Protein AF-A0A5K0VPU4-F1 (afdb_monomer_lite)

Organism: NCBI:txid210225

Foldseek 3Di:
DPDPPVVVVVVVVVVVVVVVVVVVLVPDPVNVDPPPPPPPDDDDDDDDDDDDDPPPPPPVVVVVVVVVVVVVVVVCLCVDLQAPPHPPHPPVQFDADDDFWTKGDDPDDDPDPPDIDIGTND

pLDDT: mean 76.56, std 18.27, range [42.34, 97.25]

Secondary structure (DSSP, 8-state):
--SHHHHHHHHHHHHHHHHHHHHHHHH-GGGS-GGGSS-----------PPP--TTHHHHHHHHHHHHHHHHHHHHHHH-SS-TT-TTS-GGGEEEE-SSEEEE--SS--SSTT--EEEE--

Radius of gyration: 24.38 Å; chains: 1; bounding box: 60×43×48 Å

Structure (mmCIF, N/CA/C/O backbone):
data_AF-A0A5K0VPU4-F1
#
_entry.id   AF-A0A5K0VPU4-F1
#
loop_
_atom_site.group_PDB
_atom_site.id
_atom_site.type_symbol
_atom_site.label_atom_id
_atom_site.label_alt_id
_atom_site.label_comp_id
_atom_site.label_asym_id
_atom_site.label_entity_id
_atom_site.label_seq_id
_atom_site.pdbx_PDB_ins_code
_atom_site.Cartn_x
_atom_site.Cartn_y
_atom_site.Cartn_z
_atom_site.occupancy
_atom_site.B_iso_or_equiv
_atom_site.auth_seq_id
_atom_site.auth_comp_id
_atom_site.auth_asym_id
_atom_site.auth_atom_id
_atom_site.pdbx_PDB_model_num
ATOM 1 N N . SER A 1 1 ? -10.140 28.890 -4.305 1.00 42.34 1 SER A N 1
ATOM 2 C CA . SER A 1 1 ? -9.793 27.655 -3.563 1.00 42.34 1 SER A CA 1
ATOM 3 C C . SER A 1 1 ? -10.325 27.715 -2.125 1.00 42.34 1 SER A C 1
ATOM 5 O O . SER A 1 1 ? -9.549 27.766 -1.183 1.00 42.34 1 SER A O 1
ATOM 7 N N . GLY A 1 2 ? -11.655 27.727 -1.938 1.00 45.38 2 GLY A N 1
ATOM 8 C CA . GLY A 1 2 ? -12.285 27.970 -0.622 1.00 45.38 2 GLY A CA 1
ATOM 9 C C . GLY A 1 2 ? -13.426 27.021 -0.226 1.00 45.38 2 GLY A C 1
ATOM 10 O O . GLY A 1 2 ? -14.090 27.275 0.768 1.00 45.38 2 GLY A O 1
ATOM 11 N N . LEU A 1 3 ? -13.671 25.939 -0.977 1.00 50.12 3 LEU A N 1
ATOM 12 C CA . LEU A 1 3 ? -14.838 25.061 -0.771 1.00 50.12 3 LEU A CA 1
ATOM 13 C C . LEU A 1 3 ? -14.543 23.772 0.021 1.00 50.12 3 LEU A C 1
ATOM 15 O O . LEU A 1 3 ? -15.461 23.031 0.340 1.00 50.12 3 LEU A O 1
ATOM 19 N N . THR A 1 4 ? -13.285 23.483 0.363 1.00 55.38 4 THR A N 1
ATOM 20 C CA . THR A 1 4 ? -12.908 22.217 1.023 1.00 55.38 4 THR A CA 1
ATOM 21 C C . THR A 1 4 ? -12.940 22.280 2.550 1.00 55.38 4 THR A C 1
ATOM 23 O O . THR A 1 4 ? -13.161 21.261 3.200 1.00 55.38 4 THR A O 1
ATOM 26 N N . GLN A 1 5 ? -12.755 23.457 3.155 1.00 48.22 5 GLN A N 1
ATOM 27 C CA . GLN A 1 5 ? -12.666 23.578 4.616 1.00 48.22 5 GLN A CA 1
ATOM 28 C C . GLN A 1 5 ? -14.025 23.431 5.315 1.00 48.22 5 GLN A C 1
ATOM 30 O O . GLN A 1 5 ? -14.100 22.820 6.381 1.00 48.22 5 GLN A O 1
ATOM 35 N N . THR A 1 6 ? -15.104 23.925 4.706 1.00 52.66 6 THR A N 1
ATOM 36 C CA . THR A 1 6 ? -16.468 23.847 5.254 1.00 52.66 6 THR A CA 1
ATOM 37 C C . THR A 1 6 ? -17.004 22.416 5.261 1.00 52.66 6 THR A C 1
ATOM 39 O O . THR A 1 6 ? -17.525 21.971 6.282 1.00 52.66 6 THR A O 1
ATOM 42 N N . SER A 1 7 ? -16.791 21.649 4.188 1.00 55.78 7 SER A N 1
ATOM 43 C CA . SER A 1 7 ? -17.226 20.246 4.107 1.00 55.78 7 SER A CA 1
ATOM 44 C C . SER A 1 7 ? -16.490 19.328 5.091 1.00 55.78 7 SER A C 1
ATOM 46 O O . SER A 1 7 ? -17.087 18.406 5.642 1.00 55.78 7 SER A O 1
ATOM 48 N N . ILE A 1 8 ? -15.205 19.588 5.362 1.00 55.34 8 ILE A N 1
ATOM 49 C CA . ILE A 1 8 ? -14.427 18.835 6.362 1.00 55.34 8 ILE A CA 1
ATOM 50 C C . ILE A 1 8 ? -14.929 19.143 7.781 1.00 55.34 8 ILE A C 1
ATOM 52 O O . ILE A 1 8 ? -15.023 18.243 8.614 1.00 55.34 8 ILE A O 1
ATOM 56 N N . GLN A 1 9 ? -15.276 20.402 8.067 1.00 54.19 9 GLN A N 1
ATOM 57 C CA . GLN A 1 9 ? -15.822 20.797 9.369 1.00 54.19 9 GLN A CA 1
ATOM 58 C C . GLN A 1 9 ? -17.228 20.236 9.611 1.00 54.19 9 GLN A C 1
ATOM 60 O O . GLN A 1 9 ? -17.505 19.797 10.726 1.00 54.19 9 GLN A O 1
ATOM 65 N N . GLN A 1 10 ? -18.080 20.195 8.580 1.00 55.66 10 GLN A N 1
ATOM 66 C CA . GLN A 1 10 ? -19.412 19.582 8.647 1.00 55.66 10 GLN A CA 1
ATOM 67 C C . GLN A 1 10 ? -19.324 18.075 8.919 1.00 55.66 10 GLN A C 1
ATOM 69 O O . GLN A 1 10 ? -19.886 17.619 9.912 1.00 55.66 10 GLN A O 1
ATOM 74 N N . LYS A 1 11 ? -18.502 17.330 8.161 1.00 54.78 11 LYS A N 1
ATOM 75 C CA . LYS A 1 11 ? -18.262 15.895 8.417 1.00 54.78 11 LYS A CA 1
ATOM 76 C C . LYS A 1 11 ? -17.738 15.629 9.825 1.00 54.78 11 LYS A C 1
ATOM 78 O O . LYS A 1 11 ? -18.211 14.734 10.514 1.00 54.78 11 LYS A O 1
ATOM 83 N N . LYS A 1 12 ? -16.792 16.446 10.295 1.00 55.16 12 LYS A N 1
ATOM 84 C CA . LYS A 1 12 ? -16.242 16.309 11.648 1.00 55.16 12 LYS A CA 1
ATOM 85 C C . LYS A 1 12 ? -17.295 16.594 12.722 1.00 55.16 12 LYS A C 1
ATOM 87 O O . LYS A 1 12 ? -17.230 16.006 13.796 1.00 55.16 12 LYS A O 1
ATOM 92 N N . ALA A 1 13 ? -18.242 17.502 12.484 1.00 59.53 13 ALA A N 1
ATOM 93 C CA . ALA A 1 13 ? -19.331 17.780 13.419 1.00 59.53 13 ALA A CA 1
ATOM 94 C C . ALA A 1 13 ? -20.344 16.622 13.473 1.00 59.53 13 ALA A C 1
ATOM 96 O O . ALA A 1 13 ? -20.706 16.208 14.573 1.00 59.53 13 ALA A O 1
ATOM 97 N N . GLU A 1 14 ? -20.720 16.066 12.319 1.00 58.53 14 GLU A N 1
ATOM 98 C CA . GLU A 1 14 ? -21.613 14.902 12.192 1.00 58.53 14 GLU A CA 1
ATOM 99 C C . GLU A 1 14 ? -21.016 13.646 12.848 1.00 58.53 14 GLU A C 1
ATOM 101 O O . GLU A 1 14 ? -21.651 13.050 13.717 1.00 58.53 14 GLU A O 1
ATOM 106 N N . GLU A 1 15 ? -19.740 13.334 12.585 1.00 60.31 15 GLU A N 1
ATOM 107 C CA . GLU A 1 15 ? -19.024 12.213 13.224 1.00 60.31 15 GLU A CA 1
ATOM 108 C C . GLU A 1 15 ? -19.026 12.294 14.759 1.00 60.31 15 GLU A C 1
ATOM 110 O O . GLU A 1 15 ? -19.011 11.276 15.456 1.00 60.31 15 GLU A O 1
ATOM 115 N N . ASN A 1 16 ? -19.037 13.507 15.320 1.00 72.06 16 ASN A N 1
ATOM 116 C CA . ASN A 1 16 ? -19.116 13.677 16.766 1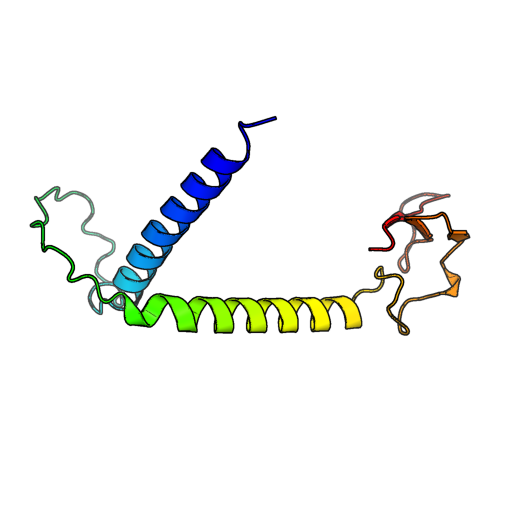.00 72.06 16 ASN A CA 1
ATOM 117 C C . ASN A 1 16 ? -20.527 13.388 17.298 1.00 72.06 16 ASN A C 1
ATOM 119 O O . ASN A 1 16 ? -20.637 12.812 18.382 1.00 72.06 16 ASN A O 1
ATOM 123 N N . VAL A 1 17 ? -21.588 13.750 16.569 1.00 79.88 17 VAL A N 1
ATOM 124 C CA . VAL A 1 17 ? -22.978 13.471 16.972 1.00 79.88 17 VAL A CA 1
ATOM 125 C C . VAL A 1 17 ? -23.229 11.964 16.992 1.00 79.88 17 VAL A C 1
ATOM 127 O O . VAL A 1 17 ? -23.663 11.441 18.023 1.00 79.88 17 VAL A O 1
ATOM 130 N N . ASP A 1 18 ? -22.844 11.261 15.927 1.00 85.75 18 ASP A N 1
ATOM 131 C CA . ASP A 1 18 ? -23.023 9.810 15.807 1.00 85.75 18 ASP A CA 1
ATOM 132 C C . ASP A 1 18 ? -22.237 9.052 16.878 1.00 85.75 18 ASP A C 1
ATOM 134 O O . ASP A 1 18 ? -22.765 8.170 17.556 1.00 85.75 18 ASP A O 1
ATOM 138 N N . MET A 1 19 ? -20.985 9.450 17.124 1.00 84.69 19 MET A N 1
ATOM 139 C CA . MET A 1 19 ? -20.156 8.872 18.185 1.00 84.69 19 MET A CA 1
ATOM 140 C C . MET A 1 19 ? -20.776 9.066 19.578 1.00 84.69 19 MET A C 1
ATOM 142 O O . MET A 1 19 ? -20.669 8.189 20.441 1.00 84.69 19 MET A O 1
ATOM 146 N N . HIS A 1 20 ? -21.399 10.219 19.834 1.00 84.44 20 HIS A N 1
ATOM 147 C CA . HIS A 1 20 ? -22.081 10.488 21.099 1.00 84.44 20 HIS A CA 1
ATOM 148 C C . HIS A 1 20 ? -23.353 9.646 21.256 1.00 84.44 20 HIS A C 1
ATOM 150 O O . HIS A 1 20 ? -23.582 9.105 22.342 1.00 84.44 20 HIS A O 1
ATOM 156 N N . LEU A 1 21 ? -24.138 9.498 20.187 1.00 87.75 21 LEU A N 1
ATOM 157 C CA . LEU A 1 21 ? -25.320 8.641 20.161 1.00 87.75 21 LEU A CA 1
ATOM 158 C C . LEU A 1 21 ? -24.943 7.168 20.373 1.00 87.75 21 LEU A C 1
ATOM 160 O O . LEU A 1 21 ? -25.465 6.536 21.292 1.00 87.75 21 LEU A O 1
ATOM 164 N N . ALA A 1 22 ? -23.967 6.655 19.618 1.00 88.19 22 ALA A N 1
ATOM 165 C CA . ALA A 1 22 ? -23.480 5.281 19.728 1.00 88.19 22 ALA A CA 1
ATOM 166 C C . ALA A 1 22 ? -23.001 4.956 21.151 1.00 88.19 22 ALA A C 1
ATOM 168 O O . ALA A 1 22 ? -23.402 3.948 21.731 1.00 88.19 22 ALA A O 1
ATOM 169 N N . LYS A 1 23 ? -22.220 5.847 21.780 1.00 85.56 23 LYS A N 1
ATOM 170 C CA . LYS A 1 23 ? -21.793 5.672 23.181 1.00 85.56 23 LYS A CA 1
ATOM 171 C C . LYS A 1 23 ? -22.970 5.599 24.150 1.00 85.56 23 LYS A C 1
ATOM 173 O O . LYS A 1 23 ? -22.929 4.799 25.083 1.00 85.56 23 LYS A O 1
ATOM 178 N N . LYS A 1 24 ? -24.001 6.426 23.949 1.00 86.56 24 LYS A N 1
ATOM 179 C CA . LYS A 1 24 ? -25.201 6.435 24.796 1.00 86.56 24 LYS A CA 1
ATOM 180 C C . LYS A 1 24 ? -25.986 5.129 24.653 1.00 86.56 24 LYS A C 1
ATOM 182 O O . LYS A 1 24 ? -26.399 4.573 25.667 1.00 86.56 24 LYS A O 1
ATOM 187 N N . ILE A 1 25 ? -26.131 4.623 23.427 1.00 86.06 25 ILE A N 1
ATOM 188 C CA . ILE A 1 25 ? -26.781 3.336 23.141 1.00 86.06 25 ILE A CA 1
ATOM 189 C C . ILE A 1 25 ? -25.997 2.190 23.799 1.00 86.06 25 ILE A C 1
ATOM 191 O O . ILE A 1 25 ? -26.567 1.443 24.585 1.00 86.06 25 ILE A O 1
ATOM 195 N N . MET A 1 26 ? -24.678 2.111 23.587 1.00 84.00 26 MET A N 1
ATOM 196 C CA . MET A 1 26 ? -23.824 1.053 24.153 1.00 84.00 26 MET A CA 1
ATOM 197 C C . MET A 1 26 ? -23.816 1.013 25.692 1.00 84.00 26 MET A C 1
ATOM 199 O O . MET A 1 26 ? -23.651 -0.048 26.298 1.00 84.00 26 MET A O 1
ATOM 203 N N . GLN A 1 27 ? -23.937 2.172 26.347 1.00 83.38 27 GLN A N 1
ATOM 204 C CA . GLN A 1 27 ? -23.944 2.264 27.810 1.00 83.38 27 GLN A CA 1
ATOM 205 C C . GLN A 1 27 ? -25.317 1.969 28.419 1.00 83.38 27 GLN A C 1
ATOM 207 O O . GLN A 1 27 ? -25.381 1.560 29.583 1.00 83.38 27 GLN A O 1
ATOM 212 N N . ASN A 1 28 ? -26.404 2.152 27.664 1.00 82.62 28 ASN A N 1
ATOM 213 C CA . ASN A 1 28 ? -27.747 1.911 28.169 1.00 82.62 28 ASN A CA 1
ATOM 214 C C . ASN A 1 28 ? -27.990 0.402 28.338 1.00 82.62 28 ASN A C 1
ATOM 216 O O . ASN A 1 28 ? -27.882 -0.383 27.399 1.00 82.62 28 ASN A O 1
ATOM 220 N N . LYS A 1 29 ? -28.328 -0.008 29.565 1.00 74.31 29 LYS A N 1
ATOM 221 C CA . LYS A 1 29 ? -28.591 -1.410 29.918 1.00 74.31 29 LYS A CA 1
ATOM 222 C C . LYS A 1 29 ? -29.843 -1.972 29.235 1.00 74.31 29 LYS A C 1
ATOM 224 O O . LYS A 1 29 ? -29.908 -3.181 29.067 1.00 74.31 29 LYS A O 1
ATOM 229 N N . GLN A 1 30 ? -30.780 -1.117 28.813 1.00 74.56 30 GLN A N 1
ATOM 230 C CA . GLN A 1 30 ? -31.999 -1.527 28.100 1.00 74.56 30 GLN A CA 1
ATOM 231 C C . GLN A 1 30 ? -31.710 -2.146 26.725 1.00 74.56 30 GLN A C 1
ATOM 233 O O . GLN A 1 30 ? -32.470 -2.985 26.269 1.00 74.56 30 GLN A O 1
ATOM 238 N N . TYR A 1 31 ? -30.587 -1.789 26.094 1.00 66.44 31 TYR A N 1
ATOM 239 C CA . TYR A 1 31 ? -30.178 -2.347 24.800 1.00 66.44 31 TYR A CA 1
ATOM 240 C C . TYR A 1 31 ? -29.213 -3.539 24.937 1.00 66.44 31 TYR A C 1
ATOM 242 O O . TYR A 1 31 ? -28.603 -3.953 23.956 1.00 66.44 31 TYR A O 1
ATOM 250 N N . LYS A 1 32 ? -29.018 -4.079 26.153 1.00 65.69 32 LYS A N 1
ATOM 251 C CA . LYS A 1 32 ? -28.116 -5.221 26.405 1.00 65.69 32 LYS A CA 1
ATOM 252 C C . LYS A 1 32 ? -28.811 -6.584 26.338 1.00 65.69 32 LYS A C 1
ATOM 254 O O . LYS A 1 32 ? -28.118 -7.595 26.323 1.00 65.69 32 LYS A O 1
ATOM 259 N N . SER A 1 33 ? -30.141 -6.613 26.313 1.00 58.06 33 SER A N 1
ATOM 260 C CA . SER A 1 33 ? -30.955 -7.829 26.249 1.00 58.06 33 SER A CA 1
ATOM 261 C C . SER A 1 33 ? -31.564 -7.993 24.857 1.00 58.06 33 SER A C 1
ATOM 263 O O . SER A 1 33 ? -32.292 -7.121 24.392 1.00 58.06 33 SER A O 1
ATOM 265 N N . SER A 1 34 ? -31.306 -9.133 24.220 1.00 55.50 34 SER A N 1
ATOM 266 C CA . SER A 1 34 ? -31.869 -9.552 22.928 1.00 55.50 34 SER A CA 1
ATOM 267 C C . SER A 1 34 ? -33.382 -9.837 22.946 1.00 55.50 34 SER A C 1
ATOM 269 O O . SER A 1 34 ? -33.915 -10.2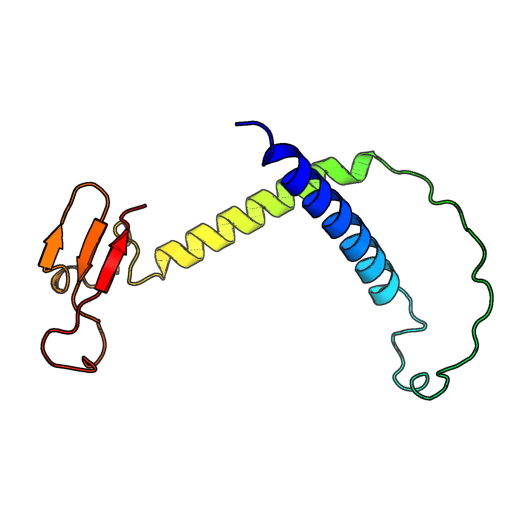80 21.940 1.00 55.50 34 SER A O 1
ATOM 271 N N . GLU A 1 35 ? -34.078 -9.599 24.060 1.00 53.69 35 GLU A N 1
ATOM 272 C CA . GLU A 1 35 ? -35.525 -9.839 24.220 1.00 53.69 35 GLU A CA 1
ATOM 273 C C . GLU A 1 35 ? -36.418 -8.680 23.745 1.00 53.69 35 GLU A C 1
ATOM 275 O O . GLU A 1 35 ? -37.635 -8.801 23.775 1.00 53.69 35 GLU A O 1
ATOM 280 N N . ALA A 1 36 ? -35.847 -7.555 23.306 1.00 54.97 36 ALA A N 1
ATOM 281 C CA . ALA A 1 36 ? -36.611 -6.365 22.908 1.00 54.97 36 ALA A CA 1
ATOM 282 C C . ALA A 1 36 ? -36.583 -6.092 21.392 1.00 54.97 36 ALA A C 1
ATOM 284 O O . ALA A 1 36 ? -36.751 -4.949 20.974 1.00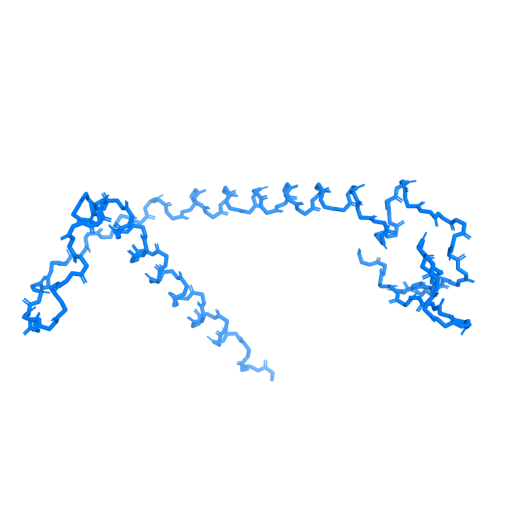 54.97 36 ALA A O 1
ATOM 285 N N . ALA A 1 37 ? -36.319 -7.114 20.570 1.00 53.09 37 ALA A N 1
ATOM 286 C CA . ALA A 1 37 ? -36.248 -6.968 19.114 1.00 53.09 37 ALA A CA 1
ATOM 287 C C . ALA A 1 37 ? -37.620 -7.022 18.406 1.00 53.09 37 ALA A C 1
ATOM 289 O O . ALA A 1 37 ? -37.685 -6.663 17.238 1.00 53.09 37 ALA A O 1
ATOM 290 N N . ASP A 1 38 ? -38.700 -7.399 19.105 1.00 52.81 38 ASP A N 1
ATOM 291 C CA . ASP A 1 38 ? -40.033 -7.608 18.504 1.00 52.81 38 ASP A CA 1
ATOM 292 C C . ASP A 1 38 ? -41.025 -6.444 18.706 1.00 52.81 38 ASP A C 1
ATOM 294 O O . ASP A 1 38 ? -42.170 -6.524 18.267 1.00 52.81 38 ASP A O 1
ATOM 298 N N . ASN A 1 39 ? -40.606 -5.333 19.320 1.00 58.03 39 ASN A N 1
ATOM 299 C CA . ASN A 1 39 ? -41.486 -4.184 19.578 1.00 58.03 39 ASN A CA 1
ATOM 300 C C . ASN A 1 39 ? -41.136 -3.016 18.642 1.00 58.03 39 ASN A C 1
ATOM 302 O O . ASN A 1 39 ? -40.816 -1.911 19.081 1.00 58.03 39 ASN A O 1
ATOM 306 N N . GLU A 1 40 ? -41.117 -3.283 17.339 1.00 57.25 40 GLU A N 1
ATOM 307 C CA . GLU A 1 40 ? -41.000 -2.253 16.307 1.00 57.25 40 GLU A CA 1
ATOM 308 C C . GLU A 1 40 ? -42.406 -1.663 16.067 1.00 57.25 40 GLU A C 1
ATOM 310 O O . GLU A 1 40 ? -43.373 -2.414 16.003 1.00 57.25 40 GLU A O 1
ATOM 315 N N . TYR A 1 41 ? -42.523 -0.334 15.949 1.00 56.00 41 TYR A N 1
ATOM 316 C CA . TYR A 1 41 ? -43.758 0.450 15.707 1.00 56.00 41 TYR A CA 1
ATOM 317 C C . TYR A 1 41 ? -44.572 0.963 16.915 1.00 56.00 41 TYR A C 1
ATOM 319 O O . TYR A 1 41 ? -45.799 0.917 16.895 1.00 56.00 41 TYR A O 1
ATOM 327 N N . GLU A 1 42 ? -43.934 1.613 17.893 1.00 56.59 42 GLU A N 1
ATOM 328 C CA . GLU A 1 42 ? -44.630 2.627 18.708 1.00 56.59 42 GLU A CA 1
ATOM 329 C C . GLU A 1 42 ? -43.861 3.955 18.650 1.00 56.59 42 GLU A C 1
ATOM 331 O O . GLU A 1 42 ? -42.802 4.134 19.252 1.00 56.59 42 GLU A O 1
ATOM 336 N N . TYR A 1 43 ? -44.352 4.859 17.798 1.00 54.41 43 TYR A N 1
ATOM 337 C CA . TYR A 1 43 ? -43.814 6.203 17.611 1.00 54.41 43 TYR A CA 1
ATOM 338 C C . TYR A 1 43 ? -44.365 7.087 18.725 1.00 54.41 43 TYR A C 1
ATOM 340 O O . TYR A 1 43 ? -45.447 7.644 18.567 1.00 54.41 43 TYR A O 1
ATOM 348 N N . ASP A 1 44 ? -43.636 7.205 19.835 1.00 48.59 44 ASP A N 1
ATOM 349 C CA . ASP A 1 44 ? -44.003 8.156 20.882 1.00 48.59 44 ASP A CA 1
ATOM 350 C C . ASP A 1 44 ? -42.840 9.047 21.339 1.00 48.59 44 ASP A C 1
ATOM 352 O O . ASP A 1 44 ? -41.676 8.653 21.447 1.00 48.59 44 ASP A O 1
ATOM 356 N N . ASP A 1 45 ? -43.213 10.307 21.532 1.00 55.06 45 ASP A N 1
ATOM 357 C CA . ASP A 1 45 ? -42.415 11.518 21.695 1.00 55.06 45 ASP A CA 1
ATOM 358 C C . ASP A 1 45 ? -41.400 11.440 22.856 1.00 55.06 45 ASP A C 1
ATOM 360 O O . ASP A 1 45 ? -41.724 11.594 24.038 1.00 55.06 45 ASP A O 1
ATOM 364 N N . VAL A 1 46 ? -40.121 11.208 22.532 1.00 51.50 46 VAL A N 1
ATOM 365 C CA . VAL A 1 46 ? -39.056 11.095 23.540 1.00 51.50 46 VAL A CA 1
ATOM 366 C C . VAL A 1 46 ? -38.549 12.479 23.953 1.00 51.50 46 VAL A C 1
ATOM 368 O O . VAL A 1 46 ? -37.570 13.013 23.428 1.00 51.50 46 VAL A O 1
ATOM 371 N N . SER A 1 47 ? -39.237 13.025 24.954 1.00 46.56 47 SER A N 1
ATOM 372 C CA . SER A 1 47 ? -38.875 14.128 25.852 1.00 46.56 47 SER A CA 1
ATOM 373 C C . SER A 1 47 ? -37.426 14.649 25.755 1.00 46.56 47 SER A C 1
ATOM 375 O O . SER A 1 47 ? -36.438 14.009 26.145 1.00 46.56 47 SER A O 1
ATOM 377 N N . ALA A 1 48 ? -37.329 15.899 25.294 1.00 49.81 48 ALA A N 1
ATOM 378 C CA . ALA A 1 48 ? -36.126 16.710 25.144 1.00 49.81 48 ALA A CA 1
ATOM 379 C C . ALA A 1 48 ? -35.392 16.971 26.478 1.00 49.81 48 ALA A C 1
ATOM 381 O O . ALA A 1 48 ? -35.460 18.053 27.070 1.00 49.81 48 ALA A O 1
ATOM 382 N N . THR A 1 49 ? -34.601 16.003 26.942 1.00 54.06 49 THR A N 1
ATOM 383 C CA . THR A 1 49 ? -33.711 16.200 28.095 1.00 54.06 49 THR A CA 1
ATOM 384 C C . THR A 1 49 ? -32.422 16.903 27.646 1.00 54.06 49 THR A C 1
ATOM 386 O O . THR A 1 49 ? -31.547 16.310 27.014 1.00 54.06 49 THR A O 1
ATOM 389 N N . LYS A 1 50 ? -32.305 18.199 27.961 1.00 56.47 50 LYS A N 1
ATOM 390 C CA . LYS A 1 50 ? -31.185 19.083 27.575 1.00 56.47 50 LYS A CA 1
ATOM 391 C C . LYS A 1 50 ? -29.830 18.589 28.135 1.00 56.47 50 LYS A C 1
ATOM 393 O O . LYS A 1 50 ? -29.690 18.474 29.354 1.00 56.47 50 LYS A O 1
ATOM 398 N N . PRO A 1 51 ? -28.790 18.367 27.304 1.00 51.22 51 PRO A N 1
ATOM 399 C CA . PRO A 1 51 ? -27.484 17.917 27.785 1.00 51.22 51 PRO A CA 1
ATOM 400 C C . PRO A 1 51 ? -26.649 19.062 28.390 1.00 51.22 51 PRO A C 1
ATOM 402 O O . PRO A 1 51 ? -26.389 20.083 27.749 1.00 51.22 51 PRO A O 1
ATOM 405 N N . LYS A 1 52 ? -26.160 18.868 29.625 1.00 56.31 52 LYS A N 1
ATOM 406 C CA . LYS A 1 52 ? -25.161 19.740 30.272 1.00 56.31 52 LYS A CA 1
ATOM 407 C C . LYS A 1 52 ? -23.800 19.582 29.568 1.00 56.31 52 LYS A C 1
ATOM 409 O O . LYS A 1 52 ? -23.203 18.508 29.583 1.00 56.31 52 LYS A O 1
ATOM 414 N N . LYS A 1 53 ? -23.295 20.655 28.943 1.00 53.97 53 LYS A N 1
ATOM 415 C CA . LYS A 1 53 ? -22.006 20.685 28.220 1.00 53.97 53 LYS A CA 1
ATOM 416 C C . LYS A 1 53 ? -20.806 20.667 29.186 1.00 53.97 53 LYS A C 1
ATOM 418 O O . LYS A 1 53 ? -20.336 21.722 29.600 1.00 53.97 53 LYS A O 1
ATOM 423 N N . ASN A 1 54 ? -20.241 19.492 29.473 1.00 52.03 54 ASN A N 1
ATOM 424 C CA . ASN A 1 54 ? -18.929 19.372 30.126 1.00 52.03 54 ASN A CA 1
ATOM 425 C C . ASN A 1 54 ? -17.791 19.526 29.097 1.00 52.03 54 ASN A C 1
ATOM 427 O O . ASN A 1 54 ? -17.350 18.563 28.475 1.00 52.03 54 ASN A O 1
ATOM 431 N N . ARG A 1 55 ? -17.294 20.758 28.913 1.00 54.62 55 ARG A N 1
ATOM 432 C CA . ARG A 1 55 ? -16.254 21.108 27.918 1.00 54.62 55 ARG A CA 1
ATOM 433 C C . ARG A 1 55 ? -14.834 20.605 28.246 1.00 54.62 55 ARG A C 1
ATOM 435 O O . ARG A 1 55 ? -13.973 20.636 27.374 1.00 54.62 55 ARG A O 1
ATOM 442 N N . LYS A 1 56 ? -14.572 20.118 29.468 1.00 51.47 56 LYS A N 1
ATOM 443 C CA . LYS A 1 56 ? -13.215 19.737 29.924 1.00 51.47 56 LYS A CA 1
ATOM 444 C C . LYS A 1 56 ? -12.740 18.350 29.449 1.00 51.47 56 LYS A C 1
ATOM 446 O O . LYS A 1 56 ? -11.541 18.112 29.407 1.00 51.47 56 LYS A O 1
ATOM 451 N N . ALA A 1 57 ? -13.643 17.459 29.029 1.00 54.22 57 ALA A N 1
ATOM 452 C CA . ALA A 1 57 ? -13.291 16.100 28.586 1.00 54.22 57 ALA A CA 1
ATOM 453 C C . ALA A 1 57 ? -12.860 16.005 27.105 1.00 54.22 57 ALA A C 1
ATOM 455 O O . ALA A 1 57 ? -12.419 14.951 26.652 1.00 54.22 57 ALA A O 1
ATOM 456 N N . MET A 1 58 ? -13.003 17.078 26.321 1.00 52.03 58 MET A N 1
ATOM 457 C CA . MET A 1 58 ? -12.787 17.030 24.869 1.00 52.03 58 MET A CA 1
ATOM 458 C C . MET A 1 58 ? -11.303 17.114 24.477 1.00 52.03 58 MET A C 1
ATOM 460 O O . MET A 1 58 ? -10.896 16.503 23.493 1.00 52.03 58 MET A O 1
ATOM 464 N N . HIS A 1 59 ? -10.483 17.822 25.261 1.00 54.31 59 HIS A N 1
ATOM 465 C CA . HIS A 1 59 ? -9.073 18.054 24.927 1.00 54.31 59 HIS A CA 1
ATOM 466 C C . HIS A 1 59 ? -8.199 16.805 25.149 1.00 54.31 59 HIS A C 1
ATOM 468 O O . HIS A 1 59 ? -7.488 16.392 24.237 1.00 54.31 59 HIS A O 1
ATOM 474 N N . GLY A 1 60 ? -8.335 16.127 26.297 1.00 59.16 60 GLY A N 1
ATOM 475 C CA . GLY A 1 60 ? -7.586 14.892 26.584 1.00 59.16 60 GLY A CA 1
ATOM 476 C C . GLY A 1 60 ? -7.922 13.734 25.635 1.00 59.16 60 GLY A C 1
ATOM 477 O O . GLY A 1 60 ? -7.044 12.979 25.234 1.00 59.16 60 GLY A O 1
ATOM 478 N N . ASN A 1 61 ? -9.178 13.641 25.183 1.00 63.12 61 ASN A N 1
ATOM 479 C CA . ASN A 1 61 ? -9.598 12.610 24.230 1.00 63.12 61 ASN A CA 1
ATOM 480 C C . ASN A 1 61 ? -8.962 12.770 22.840 1.00 63.12 61 ASN A C 1
ATOM 482 O O . ASN A 1 61 ? -8.715 11.768 22.175 1.00 63.12 61 ASN A O 1
ATOM 486 N N . ASN A 1 62 ? -8.696 13.998 22.385 1.00 67.38 62 ASN A N 1
ATOM 487 C CA . ASN A 1 62 ? -8.064 14.219 21.081 1.00 67.38 62 ASN A CA 1
ATOM 488 C C . ASN A 1 62 ? -6.572 13.863 21.093 1.00 67.38 62 ASN A C 1
ATOM 490 O O . ASN A 1 62 ? -6.099 13.272 20.127 1.00 67.38 62 ASN A O 1
ATOM 494 N N . ILE A 1 63 ? -5.866 14.149 22.192 1.00 70.31 63 ILE A N 1
ATOM 495 C CA . ILE A 1 63 ? -4.452 13.779 22.371 1.00 70.31 63 ILE A CA 1
ATOM 496 C C . ILE A 1 63 ? -4.310 12.253 22.381 1.00 70.31 63 ILE A C 1
ATOM 498 O O . ILE A 1 63 ? -3.581 11.696 21.566 1.00 70.31 63 ILE A O 1
ATOM 502 N N . ILE A 1 64 ? -5.114 11.561 23.195 1.00 72.88 64 ILE A N 1
ATOM 503 C CA . ILE A 1 64 ? -5.094 10.093 23.280 1.00 72.88 64 ILE A CA 1
ATOM 504 C C . ILE A 1 64 ? -5.441 9.454 21.925 1.00 72.88 64 ILE A C 1
ATOM 506 O O . ILE A 1 64 ? -4.822 8.470 21.521 1.00 72.88 64 ILE A O 1
ATOM 510 N N . LYS A 1 65 ? -6.422 9.990 21.184 1.00 78.12 65 LYS A N 1
ATOM 511 C CA . LYS A 1 65 ? -6.753 9.501 19.832 1.00 78.12 65 LYS A CA 1
ATOM 512 C C . LYS A 1 65 ? -5.580 9.660 18.865 1.00 78.12 65 LYS A C 1
ATOM 514 O O . LYS A 1 65 ? -5.302 8.729 18.113 1.00 78.12 65 LYS A O 1
ATOM 519 N N . HIS A 1 66 ? -4.907 10.808 18.897 1.00 80.12 66 HIS A N 1
ATOM 520 C CA . HIS A 1 66 ? -3.755 11.083 18.045 1.00 80.12 66 HIS A CA 1
ATOM 521 C C . HIS A 1 66 ? -2.594 10.129 18.347 1.00 80.12 66 HIS A C 1
ATOM 523 O O . HIS A 1 66 ? -2.090 9.482 17.435 1.00 80.12 66 HIS A O 1
ATOM 529 N N . GLU A 1 67 ? -2.250 9.938 19.620 1.00 82.19 67 GLU A N 1
ATOM 530 C CA . GLU A 1 67 ? -1.202 8.997 20.036 1.00 82.19 67 GLU A CA 1
ATOM 531 C C . GLU A 1 67 ? -1.524 7.547 19.648 1.00 82.19 67 GLU A C 1
ATOM 533 O O . GLU A 1 67 ? -0.649 6.798 19.215 1.00 82.19 67 GLU A O 1
ATOM 538 N N . ASN A 1 68 ? -2.788 7.127 19.780 1.00 86.75 68 ASN A N 1
ATOM 539 C CA . ASN A 1 68 ? -3.212 5.795 19.344 1.00 86.75 68 ASN A CA 1
ATOM 540 C C . ASN A 1 68 ? -3.110 5.632 17.823 1.00 86.75 68 ASN A C 1
ATOM 542 O O . ASN A 1 68 ? -2.709 4.567 17.355 1.00 86.75 68 ASN A O 1
ATOM 546 N N . LEU A 1 69 ? -3.466 6.664 17.052 1.00 90.00 69 LEU A N 1
ATOM 547 C CA . LEU A 1 69 ? -3.321 6.650 15.600 1.00 90.00 69 LEU A CA 1
ATOM 548 C C . LEU A 1 69 ? -1.846 6.576 15.198 1.00 90.00 69 LEU A C 1
ATOM 550 O O . LEU A 1 69 ? -1.496 5.728 14.385 1.00 90.00 69 LEU A O 1
ATOM 554 N N . GLN A 1 70 ? -0.986 7.392 15.810 1.00 90.06 70 GLN A N 1
ATOM 555 C CA . GLN A 1 70 ? 0.458 7.363 15.572 1.00 90.06 70 GLN A CA 1
ATOM 556 C C . GLN A 1 70 ? 1.039 5.977 15.852 1.00 90.06 70 GLN A C 1
ATOM 558 O O . GLN A 1 70 ? 1.695 5.408 14.985 1.00 90.06 70 GLN A O 1
ATOM 563 N N . ARG A 1 71 ? 0.726 5.382 17.011 1.00 91.31 71 ARG A N 1
ATOM 564 C CA . ARG A 1 71 ? 1.170 4.018 17.338 1.00 91.31 71 ARG A CA 1
ATOM 565 C C . ARG A 1 71 ? 0.701 2.997 16.304 1.00 91.31 71 ARG A C 1
ATOM 567 O O . ARG A 1 71 ? 1.495 2.170 15.874 1.00 91.31 71 ARG A O 1
ATOM 574 N N . ARG A 1 72 ? -0.561 3.068 15.865 1.00 91.38 72 ARG A N 1
ATOM 575 C CA . ARG A 1 72 ? -1.080 2.179 14.812 1.00 91.38 72 ARG A CA 1
ATOM 576 C C . ARG A 1 72 ? -0.313 2.355 13.504 1.00 91.38 72 ARG A C 1
ATOM 578 O O . ARG A 1 72 ? 0.117 1.356 12.941 1.00 91.38 72 ARG A O 1
ATOM 585 N N . ILE A 1 73 ? -0.109 3.590 13.050 1.00 91.38 73 ILE A N 1
ATOM 586 C CA . ILE A 1 73 ? 0.620 3.881 11.807 1.00 91.38 73 ILE A CA 1
ATOM 587 C C . ILE A 1 73 ? 2.037 3.305 11.869 1.00 91.38 73 ILE A C 1
ATOM 589 O O . ILE A 1 73 ? 2.411 2.564 10.965 1.00 91.38 73 ILE A O 1
ATOM 593 N N . LEU A 1 74 ? 2.769 3.548 12.960 1.00 91.06 74 LEU A N 1
ATOM 594 C CA . LEU A 1 74 ? 4.127 3.027 13.145 1.00 91.06 74 LEU A CA 1
ATOM 595 C C . LEU A 1 74 ? 4.162 1.496 13.059 1.00 91.06 74 LEU A C 1
ATOM 597 O O . LEU A 1 74 ? 4.891 0.937 12.245 1.00 91.06 74 LEU A O 1
ATOM 601 N N . THR A 1 75 ? 3.287 0.807 13.802 1.00 92.25 75 THR A N 1
ATOM 602 C CA . THR A 1 75 ? 3.235 -0.668 13.765 1.00 92.25 75 THR A CA 1
ATOM 603 C C . THR A 1 75 ? 2.869 -1.225 12.387 1.00 92.25 75 THR A C 1
ATOM 605 O O . THR A 1 75 ? 3.296 -2.322 12.026 1.00 92.25 75 THR A O 1
ATOM 608 N N . GLN A 1 76 ? 2.074 -0.488 11.604 1.00 91.94 76 GLN A N 1
ATOM 609 C CA . GLN A 1 76 ? 1.731 -0.883 10.241 1.00 91.94 76 GLN A CA 1
ATOM 610 C C . GLN A 1 76 ? 2.908 -0.659 9.289 1.00 91.94 76 GLN A C 1
ATOM 612 O O . GLN A 1 76 ? 3.170 -1.531 8.465 1.00 91.94 76 GLN A O 1
ATOM 617 N N . GLN A 1 77 ? 3.637 0.453 9.415 1.00 91.25 77 GLN A N 1
ATOM 618 C CA . GLN A 1 77 ? 4.824 0.741 8.603 1.00 91.25 77 GLN A CA 1
ATOM 619 C C . GLN A 1 77 ? 5.931 -0.299 8.827 1.00 91.25 77 GLN A C 1
ATOM 621 O O . GLN A 1 77 ? 6.472 -0.823 7.854 1.00 91.25 77 GLN A O 1
ATOM 626 N N . GLU A 1 78 ? 6.191 -0.682 10.080 1.00 91.31 78 GLU A N 1
ATOM 627 C CA . GLU A 1 78 ? 7.174 -1.718 10.445 1.00 91.31 78 GLU A CA 1
ATOM 628 C C . GLU A 1 78 ? 6.869 -3.087 9.811 1.00 91.31 78 GLU A C 1
ATOM 630 O O . GLU A 1 78 ? 7.773 -3.850 9.474 1.00 91.31 78 GLU A O 1
ATOM 635 N N . ARG A 1 79 ? 5.586 -3.411 9.615 1.00 92.12 79 ARG A N 1
ATOM 636 C CA . ARG A 1 79 ? 5.139 -4.692 9.037 1.00 92.12 79 ARG A CA 1
ATOM 637 C C . ARG A 1 79 ? 4.879 -4.625 7.533 1.00 92.12 79 ARG A C 1
ATOM 639 O O . ARG A 1 79 ? 4.706 -5.661 6.892 1.00 92.12 79 ARG A O 1
ATOM 646 N N . CYS A 1 80 ? 4.812 -3.426 6.964 1.00 92.94 80 CYS A N 1
ATOM 647 C CA . CYS A 1 80 ? 4.425 -3.222 5.578 1.00 92.94 80 CYS A CA 1
ATOM 648 C C . CYS A 1 80 ? 5.547 -3.637 4.625 1.00 92.94 80 CYS A C 1
ATOM 650 O O . CYS A 1 80 ? 6.629 -3.057 4.640 1.00 92.94 80 CYS A O 1
ATOM 652 N N . GLN A 1 81 ? 5.268 -4.575 3.720 1.00 92.94 81 GLN A N 1
ATOM 653 C CA . GLN A 1 81 ? 6.225 -5.003 2.691 1.00 92.94 81 GLN A CA 1
ATOM 654 C C . GLN A 1 81 ? 6.396 -3.986 1.546 1.00 92.94 81 GLN A C 1
ATOM 656 O O . GLN A 1 81 ? 7.180 -4.223 0.635 1.00 92.94 81 GLN A O 1
ATOM 661 N N . PHE A 1 82 ? 5.675 -2.862 1.574 1.00 94.06 82 PHE A N 1
ATOM 662 C CA . PHE A 1 82 ? 5.699 -1.834 0.527 1.00 94.06 82 PHE A CA 1
ATOM 663 C C . PHE A 1 82 ? 6.289 -0.498 0.988 1.00 94.06 82 PHE A C 1
ATOM 665 O O . PHE A 1 82 ? 6.692 0.309 0.158 1.00 94.06 82 PHE A O 1
ATOM 672 N N . CYS A 1 83 ? 6.354 -0.234 2.295 1.00 93.2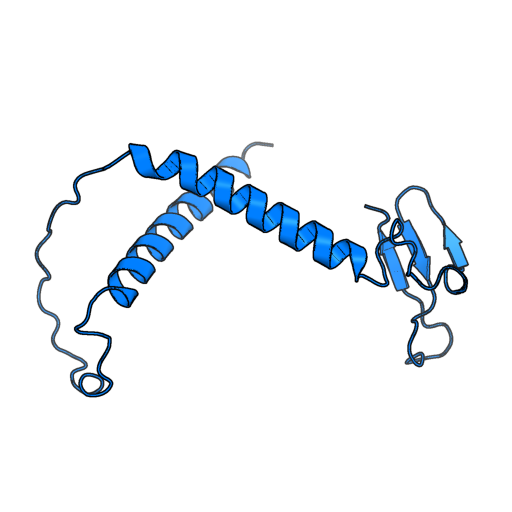5 83 CYS A N 1
ATOM 673 C CA . CYS A 1 83 ? 6.946 1.006 2.793 1.00 93.25 83 CYS A CA 1
ATOM 674 C C . CYS A 1 83 ? 8.440 1.027 2.463 1.00 93.25 83 CYS A C 1
ATOM 676 O O . CYS A 1 83 ? 9.166 0.089 2.802 1.00 93.25 83 CYS A O 1
ATOM 678 N N . PHE A 1 84 ? 8.905 2.090 1.800 1.00 92.38 84 PHE A N 1
ATOM 679 C CA . PHE A 1 84 ? 10.278 2.132 1.299 1.00 92.38 84 PHE A CA 1
ATOM 680 C C . PHE A 1 84 ? 11.317 2.077 2.427 1.00 92.38 84 PHE A C 1
ATOM 682 O O . PHE A 1 84 ? 12.337 1.392 2.314 1.00 92.38 84 PHE A O 1
ATOM 689 N N . GLU A 1 85 ? 11.005 2.737 3.536 1.00 90.06 85 GLU A N 1
ATOM 690 C CA . GLU A 1 85 ? 11.843 2.836 4.729 1.00 90.06 85 GLU A CA 1
ATOM 691 C C . GLU A 1 85 ? 11.878 1.546 5.559 1.00 90.06 85 GLU A C 1
ATOM 693 O O . GLU A 1 85 ? 12.738 1.406 6.426 1.00 90.06 85 GLU A O 1
ATOM 698 N N . ASN A 1 86 ? 10.991 0.576 5.296 1.00 91.88 86 ASN A N 1
ATOM 699 C CA . ASN A 1 86 ? 10.959 -0.656 6.075 1.00 91.88 86 ASN A CA 1
ATOM 700 C C . ASN A 1 86 ? 12.212 -1.517 5.790 1.00 91.88 86 ASN A C 1
ATOM 702 O O . ASN A 1 86 ? 12.374 -2.015 4.667 1.00 91.88 86 ASN A O 1
ATOM 706 N N . PRO A 1 87 ? 13.081 -1.775 6.789 1.00 89.62 87 PRO A N 1
ATOM 707 C CA . PRO A 1 87 ? 14.280 -2.589 6.604 1.00 89.62 87 PRO A CA 1
ATOM 708 C C . PRO A 1 87 ? 13.977 -4.069 6.330 1.00 89.62 87 PRO A C 1
ATOM 710 O O . PRO A 1 87 ? 14.821 -4.753 5.748 1.00 89.62 87 PRO A O 1
ATOM 713 N N . SER A 1 88 ? 12.800 -4.564 6.714 1.00 91.75 88 SER A N 1
ATOM 714 C CA . SER A 1 88 ? 12.361 -5.947 6.493 1.00 91.75 88 SER A CA 1
ATOM 715 C C . SER A 1 88 ? 11.711 -6.167 5.124 1.00 91.75 88 SER A C 1
ATOM 717 O O . SER A 1 88 ? 11.411 -7.303 4.762 1.00 91.75 88 SER A O 1
ATOM 719 N N . ARG A 1 89 ? 11.502 -5.105 4.335 1.00 92.81 89 ARG A N 1
ATOM 720 C CA . ARG A 1 89 ? 10.974 -5.203 2.969 1.00 92.81 89 ARG A CA 1
ATOM 721 C C . ARG A 1 89 ? 11.921 -6.001 2.056 1.00 92.81 89 ARG A C 1
ATOM 723 O O . ARG A 1 89 ? 13.141 -5.823 2.144 1.00 92.81 89 ARG A O 1
ATOM 730 N N . PRO A 1 90 ? 11.399 -6.793 1.099 1.00 93.94 90 PRO A N 1
ATOM 731 C CA . PRO A 1 90 ? 12.207 -7.473 0.084 1.00 93.94 90 PRO A CA 1
ATOM 732 C C . PRO A 1 90 ? 12.872 -6.488 -0.901 1.00 93.94 90 PRO A C 1
ATOM 734 O O . PRO A 1 90 ? 12.397 -6.266 -2.012 1.00 93.94 90 PRO A O 1
ATOM 737 N N . ARG A 1 91 ? 14.012 -5.902 -0.507 1.00 93.31 91 ARG A N 1
ATOM 738 C CA . ARG A 1 91 ? 14.755 -4.897 -1.300 1.00 93.31 91 ARG A CA 1
ATOM 739 C C . ARG A 1 91 ? 15.151 -5.374 -2.699 1.00 93.31 91 ARG A C 1
ATOM 741 O O . ARG A 1 91 ? 15.196 -4.568 -3.616 1.00 93.31 91 ARG A O 1
ATOM 748 N N . HIS A 1 92 ? 15.406 -6.671 -2.861 1.00 94.94 92 HIS A N 1
ATOM 749 C CA . HIS A 1 92 ? 15.807 -7.271 -4.136 1.00 94.94 92 HIS A CA 1
ATOM 750 C C . HIS A 1 92 ? 14.693 -7.269 -5.198 1.00 94.94 92 HIS A C 1
ATOM 752 O O . HIS A 1 92 ? 14.981 -7.508 -6.364 1.00 94.94 92 HIS A O 1
ATOM 758 N N . LEU A 1 93 ? 13.436 -7.006 -4.816 1.00 95.69 93 LEU A N 1
ATOM 759 C CA . LEU A 1 93 ? 12.318 -6.892 -5.758 1.00 95.69 93 LEU A CA 1
ATOM 760 C C . LEU A 1 93 ? 12.150 -5.475 -6.317 1.00 95.69 93 LEU A C 1
ATOM 762 O O . LEU A 1 93 ? 11.323 -5.280 -7.204 1.00 95.69 93 LEU A O 1
ATOM 766 N N . ALA A 1 94 ? 12.883 -4.481 -5.805 1.00 95.81 94 ALA A N 1
ATOM 767 C CA . ALA A 1 94 ? 12.856 -3.128 -6.347 1.00 95.81 94 ALA A CA 1
ATOM 768 C C . ALA A 1 94 ? 13.647 -3.078 -7.662 1.00 95.81 94 ALA A C 1
ATOM 770 O O . ALA A 1 94 ? 14.829 -3.410 -7.690 1.00 95.81 94 ALA A O 1
ATOM 771 N N . ILE A 1 95 ? 12.988 -2.651 -8.739 1.00 96.56 95 ILE A N 1
ATOM 772 C CA . ILE A 1 95 ? 13.551 -2.668 -10.099 1.00 96.56 95 ILE A CA 1
ATOM 773 C C . ILE A 1 95 ? 13.822 -1.270 -10.661 1.00 96.56 95 ILE A C 1
ATOM 775 O O . ILE A 1 95 ? 14.654 -1.117 -11.548 1.00 96.56 95 ILE A O 1
ATOM 779 N N . SER A 1 96 ? 13.149 -0.239 -10.145 1.00 97.25 96 SER A N 1
ATOM 780 C CA . SER A 1 96 ? 13.409 1.160 -10.499 1.00 97.25 96 SER A CA 1
ATOM 781 C C . SER A 1 96 ? 13.013 2.081 -9.349 1.00 97.25 96 SER A C 1
ATOM 783 O O . SER A 1 96 ? 12.047 1.797 -8.640 1.00 97.25 96 SER A O 1
ATOM 785 N N . ILE A 1 97 ? 13.752 3.173 -9.157 1.00 96.56 97 ILE A N 1
ATOM 786 C CA . ILE A 1 97 ? 13.514 4.176 -8.113 1.00 96.56 97 ILE A CA 1
ATOM 787 C C . ILE A 1 97 ? 13.412 5.540 -8.793 1.00 96.56 97 ILE A C 1
ATOM 789 O O . ILE A 1 97 ? 14.321 5.955 -9.508 1.00 96.56 97 ILE A O 1
ATOM 793 N N . GLY A 1 98 ? 12.297 6.225 -8.570 1.00 95.19 98 GLY A N 1
ATOM 794 C CA . GLY A 1 98 ? 12.094 7.621 -8.934 1.00 95.19 98 GLY A CA 1
ATOM 795 C C . GLY A 1 98 ? 12.130 8.529 -7.705 1.00 95.19 98 GLY A C 1
ATOM 796 O O . GLY A 1 98 ? 12.425 8.101 -6.593 1.00 95.19 98 GLY A O 1
ATOM 797 N N . ASN A 1 99 ? 11.778 9.800 -7.898 1.00 94.69 99 ASN A N 1
ATOM 798 C CA . ASN A 1 99 ? 11.882 10.803 -6.831 1.00 94.69 99 ASN A CA 1
ATOM 799 C C . ASN A 1 99 ? 10.854 10.615 -5.704 1.00 94.69 99 ASN A C 1
ATOM 801 O O . ASN A 1 99 ? 11.141 10.929 -4.557 1.00 94.69 99 ASN A O 1
ATOM 805 N N . LEU A 1 100 ? 9.647 10.148 -6.038 1.00 95.94 100 LEU A N 1
ATOM 806 C CA . LEU A 1 100 ? 8.518 10.016 -5.100 1.00 95.94 100 LEU A CA 1
ATOM 807 C C . LEU A 1 100 ? 7.866 8.628 -5.144 1.00 95.94 100 LEU A C 1
ATOM 809 O O . LEU A 1 100 ? 6.871 8.376 -4.466 1.00 95.94 100 LEU A O 1
ATOM 813 N N . SER A 1 101 ? 8.383 7.736 -5.983 1.00 97.06 101 SER A N 1
ATOM 814 C CA . SER A 1 101 ? 7.823 6.407 -6.202 1.00 97.06 101 SER A CA 1
ATOM 815 C C . SER A 1 101 ? 8.907 5.439 -6.642 1.00 97.06 101 SER A C 1
ATOM 817 O O . SER A 1 101 ? 9.973 5.850 -7.095 1.00 97.06 101 SER A O 1
ATOM 819 N N . TYR A 1 102 ? 8.622 4.151 -6.531 1.00 97.12 102 TYR A N 1
ATOM 820 C CA . TYR A 1 102 ? 9.489 3.090 -7.008 1.00 97.12 102 TYR A CA 1
ATOM 821 C C . TYR A 1 102 ? 8.654 1.964 -7.623 1.00 97.12 102 TYR A C 1
ATOM 823 O O . TYR A 1 102 ? 7.465 1.806 -7.334 1.00 97.12 102 TYR A O 1
ATOM 831 N N . LEU A 1 103 ? 9.286 1.194 -8.500 1.00 97.19 103 LEU A N 1
ATOM 832 C CA . LEU A 1 103 ? 8.700 0.034 -9.156 1.00 97.19 103 LEU A CA 1
ATOM 833 C C . LEU A 1 103 ? 9.235 -1.235 -8.487 1.00 97.19 103 LEU A C 1
ATOM 835 O O . LEU A 1 103 ? 10.440 -1.357 -8.246 1.00 97.19 103 LEU A O 1
ATOM 839 N N . MET A 1 104 ? 8.346 -2.180 -8.195 1.00 96.62 104 MET A N 1
ATOM 840 C CA . MET A 1 104 ? 8.669 -3.419 -7.491 1.00 96.62 104 MET A CA 1
ATOM 841 C C . MET A 1 104 ? 7.985 -4.621 -8.139 1.00 96.62 104 MET A C 1
ATOM 843 O O . MET A 1 104 ? 6.862 -4.504 -8.624 1.00 96.62 104 MET A O 1
ATOM 847 N N . LEU A 1 105 ? 8.616 -5.790 -8.099 1.00 96.25 105 LEU A N 1
ATOM 848 C CA . LEU A 1 105 ? 7.935 -7.049 -8.394 1.00 96.25 105 LEU A CA 1
ATOM 849 C C . LEU A 1 105 ? 7.090 -7.503 -7.188 1.00 96.25 105 LEU A C 1
ATOM 851 O O . LEU A 1 105 ? 7.516 -7.319 -6.045 1.00 96.25 105 LEU A O 1
ATOM 855 N N . PRO A 1 106 ? 5.907 -8.106 -7.398 1.00 94.38 106 PRO A N 1
ATOM 856 C CA . PRO A 1 106 ? 5.125 -8.669 -6.305 1.00 94.38 106 PRO A CA 1
ATOM 857 C C . PRO A 1 106 ? 5.927 -9.745 -5.547 1.00 94.38 106 PRO A C 1
ATOM 859 O O . PRO A 1 106 ? 6.562 -10.581 -6.188 1.00 94.38 106 PRO A O 1
ATOM 862 N N . PRO A 1 107 ? 5.884 -9.782 -4.201 1.00 91.38 10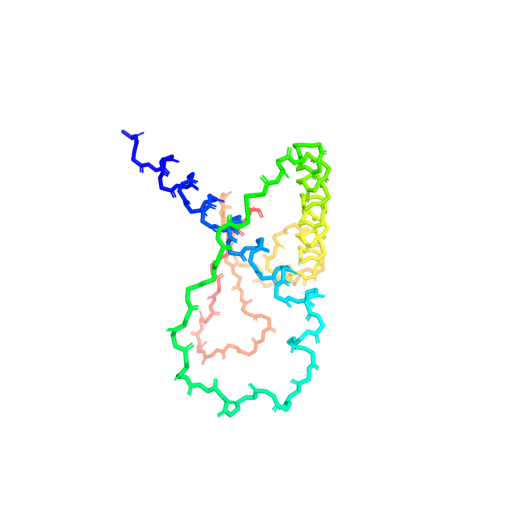7 PRO A N 1
ATOM 863 C CA . PRO A 1 107 ? 6.550 -10.828 -3.421 1.00 91.38 107 PRO A CA 1
ATOM 864 C C . PRO A 1 107 ? 5.849 -12.195 -3.498 1.00 91.38 107 PRO A C 1
ATOM 866 O O . PRO A 1 107 ? 6.397 -13.196 -3.044 1.00 91.38 107 PRO A O 1
ATOM 869 N N . TRP A 1 108 ? 4.640 -12.252 -4.061 1.00 92.00 108 TRP A N 1
ATOM 870 C CA . TRP A 1 108 ? 3.901 -13.482 -4.354 1.00 92.00 108 TRP A CA 1
ATOM 871 C C . TRP A 1 108 ? 3.941 -13.809 -5.852 1.00 92.00 108 TRP A C 1
ATOM 873 O O . TRP A 1 108 ? 4.475 -13.053 -6.660 1.00 92.00 108 TRP A O 1
ATOM 883 N N . LYS A 1 109 ? 3.331 -14.937 -6.237 1.00 93.56 109 LYS A N 1
ATOM 884 C CA . LYS A 1 109 ? 3.267 -15.375 -7.636 1.00 93.56 109 LYS A CA 1
ATOM 885 C C . LYS A 1 109 ? 2.626 -14.292 -8.531 1.00 93.56 109 LYS A C 1
ATOM 887 O O . LYS A 1 109 ? 1.463 -13.948 -8.304 1.00 93.56 109 LYS A O 1
ATOM 892 N N . PRO A 1 110 ? 3.332 -13.790 -9.560 1.00 95.00 110 PRO A N 1
ATOM 893 C CA . PRO A 1 110 ? 2.765 -12.888 -10.559 1.00 95.00 110 PRO A CA 1
ATOM 894 C C . PRO A 1 110 ? 1.473 -13.441 -11.177 1.00 95.00 110 PRO A C 1
ATOM 896 O O . PRO A 1 110 ? 1.382 -14.637 -11.453 1.00 95.00 110 PRO A O 1
ATOM 899 N N . LEU A 1 111 ? 0.480 -12.572 -11.403 1.00 95.50 111 LEU A N 1
ATOM 900 C CA . LEU A 1 111 ? -0.776 -12.949 -12.062 1.00 95.50 111 LEU A CA 1
ATOM 901 C C . LEU A 1 111 ? -0.582 -13.137 -13.570 1.00 95.50 111 LEU A C 1
ATOM 903 O O . LEU A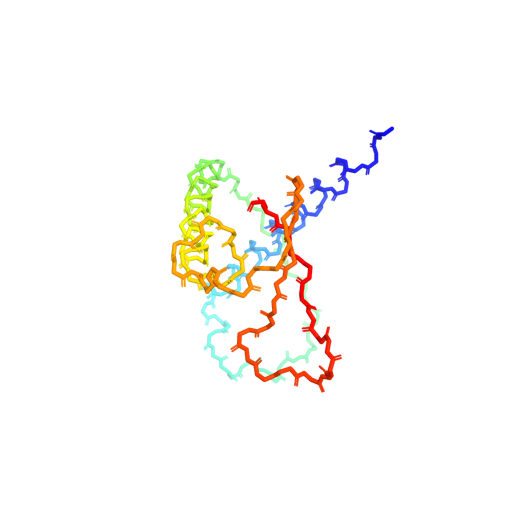 1 111 ? -1.211 -13.999 -14.173 1.00 95.50 111 LEU A O 1
ATOM 907 N N . VAL A 1 112 ? 0.299 -12.326 -14.154 1.00 96.69 112 VAL A N 1
ATOM 908 C CA . VAL A 1 112 ? 0.660 -12.317 -15.573 1.00 96.69 112 VAL A CA 1
ATOM 909 C C . VAL A 1 112 ? 2.158 -12.061 -15.717 1.00 96.69 112 VAL A C 1
ATOM 911 O O . VAL A 1 112 ? 2.810 -11.581 -14.781 1.00 96.69 112 VAL A O 1
ATOM 914 N N . GLU A 1 113 ? 2.708 -12.370 -16.888 1.00 96.44 113 GLU A N 1
ATOM 915 C CA . GLU A 1 113 ? 4.075 -11.989 -17.237 1.00 96.44 113 GLU A CA 1
ATOM 916 C C . GLU A 1 113 ? 4.228 -10.459 -17.198 1.00 96.44 113 GLU A C 1
ATOM 918 O O . GLU A 1 113 ? 3.341 -9.721 -17.624 1.00 96.44 113 GLU A O 1
ATOM 923 N N . GLY A 1 114 ? 5.329 -9.974 -16.619 1.00 94.81 114 GLY A N 1
ATOM 924 C CA . GLY A 1 114 ? 5.576 -8.537 -16.456 1.00 94.81 114 GLY A CA 1
ATOM 925 C C . GLY A 1 114 ? 4.786 -7.848 -15.330 1.00 94.81 114 GLY A C 1
ATOM 926 O O . GLY A 1 114 ? 4.849 -6.624 -15.217 1.00 94.81 114 GLY A O 1
ATOM 927 N N . HIS A 1 115 ? 4.061 -8.585 -14.476 1.00 96.81 115 HIS A N 1
ATOM 928 C CA . HIS A 1 115 ? 3.352 -7.989 -13.336 1.00 96.81 115 HIS A CA 1
ATOM 929 C C . HIS A 1 115 ? 4.323 -7.249 -12.401 1.00 96.81 115 HIS A C 1
ATOM 931 O O . HIS A 1 115 ? 5.260 -7.832 -11.854 1.00 96.81 115 HIS A O 1
ATOM 937 N N . CYS A 1 116 ? 4.055 -5.965 -12.185 1.00 96.25 116 CYS A N 1
ATOM 938 C CA . CYS A 1 116 ? 4.803 -5.088 -11.296 1.00 96.25 116 CYS A CA 1
ATOM 939 C C . CYS A 1 116 ? 3.853 -4.172 -10.511 1.00 96.25 116 CYS A C 1
ATOM 941 O O . CYS A 1 116 ? 2.697 -3.971 -10.884 1.00 96.25 116 CYS A O 1
ATOM 943 N N . CYS A 1 117 ? 4.350 -3.621 -9.408 1.00 95.75 117 CYS A N 1
ATOM 944 C CA . CYS A 1 117 ? 3.653 -2.673 -8.552 1.00 95.75 117 CYS A CA 1
ATOM 945 C C . CYS A 1 117 ? 4.377 -1.324 -8.589 1.00 95.75 117 CYS A C 1
ATOM 947 O O . CYS A 1 117 ? 5.585 -1.264 -8.350 1.00 95.75 117 CYS A O 1
ATOM 949 N N . ILE A 1 118 ? 3.634 -0.246 -8.843 1.00 96.94 118 ILE A N 1
ATOM 950 C CA . ILE A 1 118 ? 4.114 1.132 -8.689 1.00 96.94 118 ILE A CA 1
ATOM 951 C C . ILE A 1 118 ? 3.708 1.599 -7.295 1.00 96.94 118 ILE A C 1
ATOM 953 O O . ILE A 1 118 ? 2.523 1.603 -6.963 1.00 96.94 118 ILE A O 1
ATOM 957 N N . LEU A 1 119 ? 4.688 1.962 -6.475 1.00 96.12 119 LEU A N 1
ATOM 958 C CA . LEU A 1 119 ? 4.490 2.254 -5.059 1.00 96.12 119 LEU A CA 1
ATOM 959 C C . LEU A 1 119 ? 5.041 3.645 -4.719 1.00 96.12 119 LEU A C 1
ATOM 961 O O . LEU A 1 119 ? 6.144 3.977 -5.157 1.00 96.12 119 LEU A O 1
ATOM 965 N N . PRO A 1 120 ? 4.316 4.473 -3.946 1.00 96.56 120 PRO A N 1
ATOM 966 C CA . PRO A 1 120 ? 4.835 5.749 -3.462 1.00 96.56 120 PRO A CA 1
ATOM 967 C C . PRO A 1 120 ? 5.899 5.543 -2.368 1.00 96.56 120 PRO A C 1
ATOM 969 O O . PRO A 1 120 ? 5.876 4.549 -1.645 1.00 96.56 120 PRO A O 1
ATOM 972 N N . MET A 1 121 ? 6.819 6.500 -2.228 1.00 91.12 121 MET A N 1
ATOM 973 C CA . MET A 1 121 ? 7.897 6.499 -1.221 1.00 91.12 121 MET A CA 1
ATOM 974 C C . MET A 1 121 ? 7.614 7.436 -0.028 1.00 91.12 121 MET A C 1
ATOM 976 O O . MET A 1 121 ? 8.544 8.026 0.508 1.00 91.12 121 MET A O 1
ATOM 980 N N . GLN A 1 122 ? 6.341 7.615 0.342 1.00 73.31 122 GLN A N 1
ATOM 981 C CA . GLN A 1 122 ? 5.921 8.519 1.428 1.00 73.31 122 GLN A CA 1
ATOM 982 C C . GLN A 1 122 ? 6.187 7.976 2.831 1.00 73.31 122 GLN A C 1
ATOM 984 O O . GLN A 1 122 ? 6.086 6.739 3.014 1.00 73.31 122 GLN A O 1
#

Sequence (122 aa):
SGLTQTSIQQKKAEENVDMHLAKKIMQNKQYKSSEAADNEYEYDDVSATKPKKNRKAMHGNNIIKHENLQRRILTQQERCQFCFENPSRPRHLAISIGNLSYLMLPPWKPLVEGHCCILPMQ

InterPro domains:
  IPR006768 Cwf19-like, C-terminal domain-1 [PF04677] (70-122)
  IPR040194 Cwf19-like protein [PTHR12072] (9-122)